Protein AF-A0AAP4FXX9-F1 (afdb_monomer_lite)

pLDDT: mean 75.47, std 19.8, range [37.12, 96.38]

Structure (mmCIF, N/CA/C/O backbone):
data_AF-A0AAP4FXX9-F1
#
_entry.id   AF-A0AAP4FXX9-F1
#
loop_
_atom_site.group_PDB
_atom_site.id
_atom_site.type_symbol
_atom_site.label_atom_id
_atom_site.label_alt_id
_atom_site.label_comp_id
_atom_site.label_asym_id
_atom_site.label_entity_id
_atom_site.label_seq_id
_atom_site.pdbx_PDB_ins_code
_atom_site.Cartn_x
_atom_site.Cartn_y
_atom_site.Cartn_z
_atom_site.occupancy
_atom_site.B_iso_or_equiv
_atom_site.auth_seq_id
_atom_site.auth_comp_id
_atom_site.auth_asym_id
_atom_site.auth_atom_id
_atom_site.pdbx_PDB_model_num
ATOM 1 N N . MET A 1 1 ? -13.098 37.324 -94.158 1.00 47.44 1 MET A N 1
ATOM 2 C CA . MET A 1 1 ? -13.692 37.838 -92.909 1.00 47.44 1 MET A CA 1
ATOM 3 C C . MET A 1 1 ? -14.688 36.803 -92.411 1.00 47.44 1 MET A C 1
ATOM 5 O O . MET A 1 1 ? -15.828 36.829 -92.834 1.00 47.44 1 MET A O 1
ATOM 9 N N . PHE A 1 2 ? -14.229 35.843 -91.608 1.00 37.12 2 PHE A N 1
ATOM 10 C CA . PHE A 1 2 ? -15.085 34.909 -90.876 1.00 37.12 2 PHE A CA 1
ATOM 11 C C . PHE A 1 2 ? -14.416 34.646 -89.531 1.00 37.12 2 PHE A C 1
ATOM 13 O O . PHE A 1 2 ? -13.226 34.343 -89.463 1.00 37.12 2 PHE A O 1
ATOM 20 N N . ILE A 1 3 ? -15.183 34.913 -88.484 1.00 39.53 3 ILE A N 1
ATOM 21 C CA . ILE A 1 3 ? -14.779 34.945 -87.085 1.00 39.53 3 ILE A CA 1
ATOM 22 C C . ILE A 1 3 ? -14.584 33.494 -86.648 1.00 39.53 3 ILE A C 1
ATOM 24 O O . ILE A 1 3 ? -15.525 32.705 -86.714 1.00 39.53 3 ILE A O 1
ATOM 28 N N . LEU A 1 4 ? -13.358 33.123 -86.271 1.00 42.19 4 LEU A N 1
ATOM 29 C CA . LEU A 1 4 ? -13.093 31.790 -85.743 1.00 42.19 4 LEU A CA 1
ATOM 30 C C . LEU A 1 4 ? -13.770 31.656 -84.376 1.00 42.19 4 LEU A C 1
ATOM 32 O O . LEU A 1 4 ? -13.595 32.481 -83.481 1.00 42.19 4 LEU A O 1
ATOM 36 N N . SER A 1 5 ? -14.600 30.622 -84.303 1.00 46.09 5 SER A N 1
ATOM 37 C CA . SER A 1 5 ? -15.452 30.222 -83.193 1.00 46.09 5 SER A CA 1
ATOM 38 C C . SER A 1 5 ? -14.675 30.076 -81.884 1.00 46.09 5 SER A C 1
ATOM 40 O O . SER A 1 5 ? -13.632 29.430 -81.831 1.00 46.09 5 SER A O 1
ATOM 42 N N . ILE A 1 6 ? -15.218 30.643 -80.809 1.00 48.22 6 ILE A N 1
ATOM 43 C CA . ILE A 1 6 ? -14.606 30.723 -79.472 1.00 48.22 6 ILE A CA 1
ATOM 44 C C . ILE A 1 6 ? -14.781 29.413 -78.669 1.00 48.22 6 ILE A C 1
ATOM 46 O O . ILE A 1 6 ? -14.656 29.403 -77.448 1.00 48.22 6 ILE A O 1
ATOM 50 N N . SER A 1 7 ? -15.110 28.298 -79.328 1.00 50.78 7 SER A N 1
ATOM 51 C CA . SER A 1 7 ? -15.551 27.055 -78.673 1.00 50.78 7 SER A CA 1
ATOM 52 C C . SER A 1 7 ? -14.515 25.927 -78.641 1.00 50.78 7 SER A C 1
ATOM 54 O O . SER A 1 7 ? -14.824 24.865 -78.114 1.00 50.78 7 SER A O 1
ATOM 56 N N . ASP A 1 8 ? -13.293 26.137 -79.139 1.00 56.50 8 ASP A N 1
ATOM 57 C CA . ASP A 1 8 ? -12.302 25.056 -79.307 1.00 56.50 8 ASP A CA 1
ATOM 58 C C . ASP A 1 8 ? -10.949 25.335 -78.634 1.00 56.50 8 ASP A C 1
ATOM 60 O O . ASP A 1 8 ? -9.875 25.009 -79.131 1.00 56.50 8 ASP A O 1
ATOM 64 N N . LEU A 1 9 ? -10.997 25.929 -77.439 1.00 46.34 9 LEU A N 1
ATOM 65 C CA . LEU A 1 9 ? -9.883 25.863 -76.489 1.00 46.34 9 LEU A CA 1
ATOM 66 C C . LEU A 1 9 ? -10.306 25.137 -75.205 1.00 46.34 9 LEU A C 1
ATOM 68 O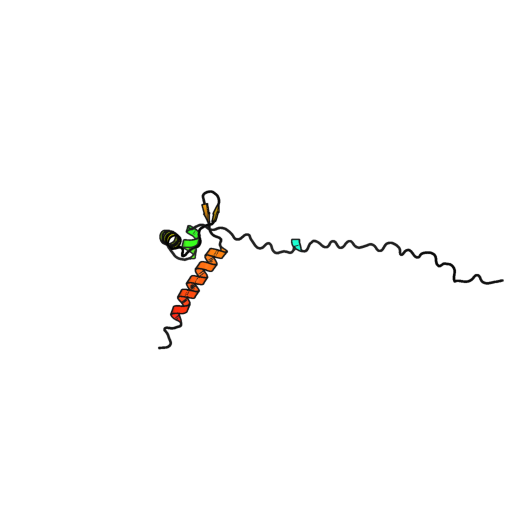 O . LEU A 1 9 ? -9.969 25.520 -74.087 1.00 46.34 9 LEU A O 1
ATOM 72 N N . LEU A 1 10 ? -11.061 24.049 -75.372 1.00 54.12 10 LEU A N 1
ATOM 73 C CA . LEU A 1 10 ? -11.276 23.026 -74.351 1.00 54.12 10 LEU A CA 1
ATOM 74 C C . LEU A 1 10 ? -10.051 22.105 -74.318 1.00 54.12 10 LEU A C 1
ATOM 76 O O . LEU A 1 10 ? -10.047 20.987 -74.823 1.00 54.12 10 LEU A O 1
ATOM 80 N N . GLY A 1 11 ? -8.977 22.611 -73.718 1.00 49.97 11 GLY A N 1
ATOM 81 C CA . GLY A 1 11 ? -7.701 21.915 -73.617 1.00 49.97 11 GLY A CA 1
ATOM 82 C C . GLY A 1 11 ? -7.023 22.164 -72.279 1.00 49.97 11 GLY A C 1
ATOM 83 O O . GLY A 1 11 ? -6.005 22.836 -72.222 1.00 49.97 11 GLY A O 1
ATOM 84 N N . ARG A 1 12 ? -7.577 21.577 -71.212 1.00 50.84 12 ARG A N 1
ATOM 85 C CA . ARG A 1 12 ? -6.888 21.310 -69.935 1.00 50.84 12 ARG A CA 1
ATOM 86 C C . ARG A 1 12 ? -6.355 22.548 -69.192 1.00 50.84 12 ARG A C 1
ATOM 88 O O . ARG A 1 12 ? -5.150 22.749 -69.079 1.00 50.84 12 ARG A O 1
ATOM 95 N N . VAL A 1 13 ? -7.244 23.251 -68.488 1.00 44.31 13 VAL A N 1
ATOM 96 C CA . VAL A 1 13 ? -6.853 23.859 -67.204 1.00 44.31 13 VAL A CA 1
ATOM 97 C C . VAL A 1 13 ? -6.564 22.704 -66.241 1.00 44.31 13 VAL A C 1
ATOM 99 O O . VAL A 1 13 ? -7.442 22.221 -65.531 1.00 44.31 13 VAL A O 1
ATOM 102 N N . LYS A 1 14 ? -5.331 22.190 -66.261 1.00 54.84 14 LYS A N 1
ATOM 103 C CA . LYS A 1 14 ? -4.786 21.491 -65.101 1.00 54.84 14 LYS A CA 1
ATOM 104 C C . LYS A 1 14 ? -4.466 22.606 -64.117 1.00 54.84 14 LYS A C 1
ATOM 106 O O . LYS A 1 14 ? -3.545 23.381 -64.352 1.00 54.84 14 LYS A O 1
ATOM 111 N N . GLN A 1 15 ? -5.325 22.754 -63.112 1.00 43.09 15 GLN A N 1
ATOM 112 C CA . GLN A 1 15 ? -5.120 23.683 -62.005 1.00 43.09 15 GLN A CA 1
ATOM 113 C C . GLN A 1 15 ? -3.653 23.599 -61.546 1.00 43.09 15 GLN A C 1
ATOM 115 O O . GLN A 1 15 ? -3.167 22.478 -61.360 1.00 43.09 15 GLN A O 1
ATOM 120 N N . PRO A 1 16 ? -2.938 24.732 -61.420 1.00 50.44 16 PRO A N 1
ATOM 121 C CA . PRO A 1 16 ? -1.592 24.726 -60.876 1.00 50.44 16 PRO A CA 1
ATOM 122 C C . PRO A 1 16 ? -1.673 24.254 -59.427 1.00 50.44 16 PRO A C 1
ATOM 124 O O . PRO A 1 16 ? -2.423 24.818 -58.632 1.00 50.44 16 PRO A O 1
ATOM 127 N N . ASP A 1 17 ? -0.967 23.159 -59.161 1.00 53.38 17 ASP A N 1
ATOM 128 C CA . ASP A 1 17 ? -0.513 22.644 -57.875 1.00 53.38 17 ASP A CA 1
ATOM 129 C C . ASP A 1 17 ? -1.174 23.325 -56.672 1.00 53.38 17 ASP A C 1
ATOM 131 O O . ASP A 1 17 ? -0.682 24.312 -56.124 1.00 53.38 17 ASP A O 1
ATOM 135 N N . SER A 1 18 ? -2.314 22.772 -56.246 1.00 47.00 18 SER A N 1
ATOM 136 C CA . SER A 1 18 ? -2.766 22.985 -54.877 1.00 47.00 18 SER A CA 1
ATOM 137 C C . SER A 1 18 ? -1.641 22.478 -53.988 1.00 47.00 18 SER A C 1
ATOM 139 O O . SER A 1 18 ? -1.463 21.268 -53.847 1.00 47.00 18 SER A O 1
ATOM 141 N N . ILE A 1 19 ? -0.852 23.410 -53.453 1.00 55.06 19 ILE A N 1
ATOM 142 C CA . ILE A 1 19 ? 0.052 23.180 -52.335 1.00 55.06 19 ILE A CA 1
ATOM 143 C C . ILE A 1 19 ? -0.834 22.556 -51.268 1.00 55.06 19 ILE A C 1
ATOM 145 O O . ILE A 1 19 ? -1.605 23.237 -50.591 1.00 55.06 19 ILE A O 1
ATOM 149 N N . SER A 1 20 ? -0.799 21.228 -51.198 1.00 46.19 20 SER A N 1
ATOM 150 C CA . SER A 1 20 ? -1.307 20.512 -50.052 1.00 46.19 20 SER A CA 1
ATOM 151 C C . SER A 1 20 ? -0.371 20.951 -48.953 1.00 46.19 20 SER A C 1
ATOM 153 O O . SER A 1 20 ? 0.771 20.507 -48.890 1.00 46.19 20 SER A O 1
ATOM 155 N N . VAL A 1 21 ? -0.824 21.935 -48.177 1.00 53.84 21 VAL A N 1
ATOM 156 C CA . VAL A 1 21 ? -0.310 22.177 -46.842 1.00 53.84 21 VAL A CA 1
ATOM 157 C C . VAL A 1 21 ? -0.472 20.827 -46.180 1.00 53.84 21 VAL A C 1
ATOM 159 O O . VAL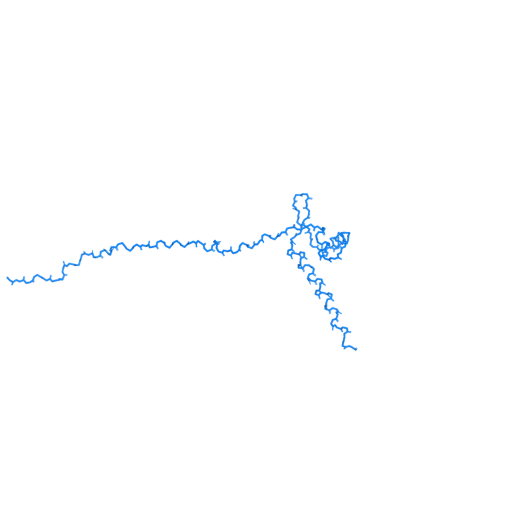 A 1 21 ? -1.579 20.446 -45.802 1.00 53.84 21 VAL A O 1
ATOM 162 N N . GLU A 1 22 ? 0.607 20.051 -46.195 1.00 55.69 22 GLU A N 1
ATOM 163 C CA . GLU A 1 22 ? 0.748 18.885 -45.364 1.00 55.69 22 GLU A CA 1
ATOM 164 C C . GLU A 1 22 ? 0.453 19.403 -43.969 1.00 55.69 22 GLU A C 1
ATOM 166 O O . GLU A 1 22 ? 1.163 20.203 -43.361 1.00 55.69 22 GLU A O 1
ATOM 171 N N . ASN A 1 23 ? -0.751 19.074 -43.549 1.00 56.66 23 ASN A N 1
ATOM 172 C CA . ASN A 1 23 ? -1.164 19.113 -42.189 1.00 56.66 23 ASN A CA 1
ATOM 173 C C . ASN A 1 23 ? -0.093 18.346 -41.422 1.00 56.66 23 ASN A C 1
ATOM 175 O O . ASN A 1 23 ? -0.126 17.121 -41.327 1.00 56.66 23 ASN A O 1
ATOM 179 N N . THR A 1 24 ? 0.845 19.095 -40.844 1.00 54.25 24 THR A N 1
ATOM 180 C CA . THR A 1 24 ? 1.607 18.719 -39.659 1.00 54.25 24 THR A CA 1
ATOM 181 C C . THR A 1 24 ? 0.597 18.510 -38.530 1.00 54.25 24 THR A C 1
ATOM 183 O O . THR A 1 24 ? 0.520 19.257 -37.557 1.00 54.25 24 THR A O 1
ATOM 186 N N . THR A 1 25 ? -0.269 17.512 -38.688 1.00 54.53 25 THR A N 1
ATOM 187 C CA . THR A 1 25 ? -1.093 16.952 -37.641 1.00 54.53 25 THR A CA 1
ATOM 188 C C . THR A 1 25 ? -0.114 16.171 -36.791 1.00 54.53 25 THR A C 1
ATOM 190 O O . THR A 1 25 ? 0.124 14.984 -36.998 1.00 54.53 25 THR A O 1
ATOM 193 N N . MET A 1 26 ? 0.506 16.886 -35.852 1.00 62.66 26 MET A N 1
ATOM 194 C CA . MET A 1 26 ? 1.145 16.272 -34.699 1.00 62.66 26 MET A CA 1
ATOM 195 C C . MET A 1 26 ? 0.141 15.249 -34.154 1.00 62.66 26 MET A C 1
ATOM 197 O O . MET A 1 26 ? -1.007 15.630 -33.890 1.00 62.66 26 MET A O 1
ATOM 201 N N . PRO A 1 27 ? 0.493 13.954 -34.069 1.00 62.56 27 PRO A N 1
ATOM 202 C CA . PRO A 1 27 ? -0.458 12.956 -33.621 1.00 62.56 27 PRO A CA 1
ATOM 203 C C . PRO A 1 27 ? -0.925 13.360 -32.222 1.00 62.56 27 PRO A C 1
ATOM 205 O O . PRO A 1 27 ? -0.116 13.703 -31.357 1.00 62.56 27 PRO A O 1
ATOM 208 N N . LEU A 1 28 ? -2.241 13.329 -31.999 1.00 59.75 28 LEU A N 1
ATOM 209 C CA . LEU A 1 28 ? -2.882 13.681 -30.723 1.00 59.75 28 LEU A CA 1
ATOM 210 C C . LEU A 1 28 ? -2.330 12.894 -29.515 1.00 59.75 28 LEU A C 1
ATOM 212 O O . LEU A 1 28 ? -2.638 13.233 -28.376 1.00 59.75 28 LEU A O 1
ATOM 216 N N . SER A 1 29 ? -1.485 11.884 -29.737 1.00 59.94 29 SER A N 1
ATOM 217 C CA . SER A 1 29 ? -0.712 11.196 -28.703 1.00 59.94 29 SER A CA 1
ATOM 218 C C . SER A 1 29 ? 0.250 12.108 -27.930 1.00 59.94 29 SER A C 1
ATOM 220 O O . SER A 1 29 ? 0.514 11.829 -26.767 1.00 59.94 29 SER A O 1
ATOM 222 N N . ILE A 1 30 ? 0.739 13.216 -28.504 1.00 60.12 30 ILE A N 1
ATOM 223 C CA . ILE A 1 30 ? 1.660 14.143 -27.805 1.00 60.12 30 ILE A CA 1
ATOM 224 C C . ILE A 1 30 ? 0.935 14.972 -26.727 1.00 60.12 30 ILE A C 1
ATOM 226 O O . ILE A 1 30 ? 1.553 15.412 -25.761 1.00 60.12 30 ILE A O 1
ATOM 230 N N . LEU A 1 31 ? -0.381 15.165 -26.864 1.00 64.19 31 LEU A N 1
ATOM 231 C CA . LEU A 1 31 ? -1.209 15.909 -25.908 1.00 64.19 31 LEU A CA 1
ATOM 232 C C . LEU A 1 31 ? -1.869 15.010 -24.860 1.00 64.19 31 LEU A C 1
ATOM 234 O O . LEU A 1 31 ? -2.626 15.512 -24.029 1.00 64.19 31 LEU A O 1
ATOM 238 N N . GLN A 1 32 ? -1.615 13.698 -24.885 1.00 67.88 32 GLN A N 1
ATOM 239 C CA . GLN A 1 32 ? -2.100 12.833 -23.821 1.00 67.88 32 GLN A CA 1
ATOM 240 C C . GLN A 1 32 ? -1.364 13.207 -22.529 1.00 67.88 32 GLN A C 1
ATOM 242 O O . GLN A 1 32 ? -0.141 13.051 -22.469 1.00 67.88 32 GLN A O 1
ATOM 247 N N . PRO A 1 33 ? -2.062 13.689 -21.481 1.00 67.44 33 PRO A N 1
ATOM 248 C CA . PRO A 1 33 ? -1.449 13.772 -20.171 1.00 67.44 33 PRO A CA 1
ATOM 249 C C . PRO A 1 33 ? -1.017 12.354 -19.810 1.00 67.44 33 PRO A C 1
ATOM 251 O O . PRO A 1 33 ? -1.848 11.453 -19.721 1.00 67.44 33 PRO A O 1
ATOM 254 N N . HIS A 1 34 ? 0.290 12.146 -19.678 1.00 63.44 34 HIS A N 1
ATOM 255 C CA . HIS A 1 34 ? 0.855 10.896 -19.198 1.00 63.44 34 HIS A CA 1
ATOM 256 C C . HIS A 1 34 ? 0.258 10.619 -17.814 1.00 63.44 34 HIS A C 1
ATOM 258 O O . HIS A 1 34 ? 0.657 11.234 -16.821 1.00 63.44 34 HIS A O 1
ATOM 264 N N . ILE A 1 35 ? -0.751 9.744 -17.760 1.00 63.72 35 ILE A N 1
ATOM 265 C CA . ILE A 1 35 ? -1.286 9.241 -16.500 1.00 63.72 35 ILE A CA 1
ATOM 266 C C . ILE A 1 35 ? -0.123 8.510 -15.827 1.00 63.72 35 ILE A C 1
ATOM 268 O O . ILE A 1 35 ? 0.425 7.591 -16.434 1.00 63.72 35 ILE A O 1
ATOM 272 N N . PRO A 1 36 ? 0.311 8.940 -14.632 1.00 62.62 36 PRO A N 1
ATOM 273 C CA . PRO A 1 36 ? 1.485 8.366 -13.999 1.00 62.62 36 PRO A CA 1
ATOM 274 C C . PRO A 1 36 ? 1.269 6.874 -13.749 1.00 62.62 36 PRO A C 1
ATOM 276 O O . PRO A 1 36 ? 0.191 6.464 -13.311 1.00 62.62 36 PRO A O 1
ATOM 279 N N . ASP A 1 37 ? 2.309 6.083 -14.013 1.00 79.19 37 ASP A N 1
ATOM 280 C CA . ASP A 1 37 ? 2.374 4.676 -13.633 1.00 79.19 37 ASP A CA 1
ATOM 281 C C . ASP A 1 37 ? 1.950 4.518 -12.169 1.00 79.19 37 ASP A C 1
ATOM 283 O O . ASP A 1 37 ? 2.480 5.205 -11.296 1.00 79.19 37 ASP A O 1
ATOM 287 N N . ASP A 1 38 ? 0.991 3.629 -11.895 1.00 86.88 38 ASP A N 1
ATOM 288 C CA . ASP A 1 38 ? 0.495 3.380 -10.539 1.00 86.88 38 ASP A CA 1
ATOM 289 C C . ASP A 1 38 ? 1.636 2.839 -9.662 1.00 86.88 38 ASP A C 1
ATOM 291 O O . ASP A 1 38 ? 2.060 1.685 -9.841 1.00 86.88 38 ASP A O 1
ATOM 295 N N . PRO A 1 39 ? 2.178 3.656 -8.737 1.00 90.56 39 PRO A N 1
ATOM 296 C CA . PRO A 1 39 ? 3.405 3.305 -8.060 1.00 90.56 39 PRO A CA 1
ATOM 297 C C . PRO A 1 39 ? 3.164 2.152 -7.092 1.00 90.56 39 PRO A C 1
ATOM 299 O O . PRO A 1 39 ? 2.094 1.993 -6.498 1.00 90.56 39 PRO A O 1
ATOM 302 N N . LEU A 1 40 ? 4.200 1.339 -6.917 1.00 93.06 40 LEU A N 1
ATOM 303 C CA . LEU A 1 40 ? 4.154 0.154 -6.077 1.00 93.06 40 LEU A CA 1
ATOM 304 C C . LEU A 1 40 ? 4.702 0.457 -4.682 1.00 93.06 40 LEU A C 1
ATOM 306 O O . LEU A 1 40 ? 5.844 0.891 -4.533 1.00 93.06 40 LEU A O 1
ATOM 310 N N . VAL A 1 41 ? 3.913 0.156 -3.659 1.00 94.12 41 VAL A N 1
ATOM 311 C CA . VAL A 1 41 ? 4.213 0.418 -2.249 1.00 94.12 41 VAL A CA 1
ATOM 312 C C . VAL A 1 41 ? 4.488 -0.869 -1.480 1.00 94.12 41 VAL A C 1
ATOM 314 O O . VAL A 1 41 ? 4.050 -1.958 -1.860 1.00 94.12 41 VAL A O 1
ATOM 317 N N . ASP A 1 42 ? 5.257 -0.752 -0.400 1.00 94.56 42 ASP A N 1
ATOM 318 C CA . ASP A 1 42 ? 5.570 -1.860 0.496 1.00 94.56 42 ASP A CA 1
ATOM 319 C C . ASP A 1 42 ? 4.554 -1.979 1.649 1.00 94.56 42 ASP A C 1
ATOM 321 O O . ASP A 1 42 ? 3.693 -1.122 1.864 1.00 94.56 42 ASP A O 1
ATOM 325 N N . MET A 1 43 ? 4.670 -3.059 2.425 1.00 94.00 43 MET A N 1
ATOM 326 C CA . MET A 1 43 ? 3.815 -3.288 3.596 1.00 94.00 43 MET A CA 1
ATOM 327 C C . MET A 1 43 ? 3.963 -2.182 4.656 1.00 94.00 43 MET A C 1
ATOM 329 O O . MET A 1 43 ? 3.008 -1.869 5.362 1.00 94.00 43 MET A O 1
ATOM 333 N N . LYS A 1 44 ? 5.149 -1.570 4.775 1.00 94.94 44 LYS A N 1
ATOM 334 C CA . LYS A 1 44 ? 5.402 -0.489 5.743 1.00 94.94 44 LYS A CA 1
ATOM 335 C C . LYS A 1 44 ? 4.585 0.748 5.409 1.00 94.94 44 LYS A C 1
ATOM 337 O O . LYS A 1 44 ? 3.980 1.335 6.304 1.00 94.94 44 LYS A O 1
ATOM 342 N N . TYR A 1 45 ? 4.549 1.118 4.134 1.00 95.31 45 TYR A N 1
ATOM 343 C CA . TYR A 1 45 ? 3.725 2.209 3.649 1.00 95.31 45 TYR A CA 1
ATOM 344 C C . TYR A 1 45 ? 2.245 1.920 3.879 1.00 95.31 45 TYR A C 1
ATOM 346 O O . TYR A 1 45 ? 1.557 2.776 4.424 1.00 95.31 45 TYR A O 1
ATOM 354 N N . PHE A 1 46 ? 1.776 0.715 3.533 1.00 94.44 46 PHE A N 1
ATOM 355 C CA . PHE A 1 46 ? 0.377 0.331 3.732 1.00 94.44 46 PHE A CA 1
ATOM 356 C C . PHE A 1 46 ? -0.022 0.445 5.213 1.00 94.44 46 PHE A C 1
ATOM 358 O O . PHE A 1 46 ? -0.977 1.141 5.542 1.00 94.44 46 PHE A O 1
ATOM 365 N N . ALA A 1 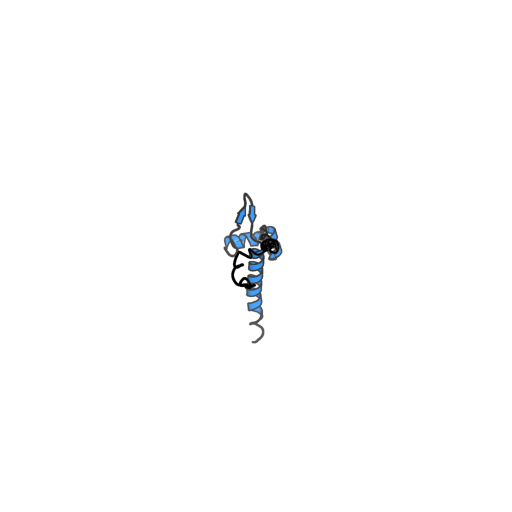47 ? 0.766 -0.135 6.119 1.00 94.81 47 ALA A N 1
ATOM 366 C CA . ALA A 1 47 ? 0.511 -0.061 7.556 1.00 94.81 47 ALA A CA 1
ATOM 367 C C . ALA A 1 47 ? 0.431 1.387 8.070 1.00 94.81 47 ALA A C 1
ATOM 369 O O . ALA A 1 47 ? -0.497 1.744 8.795 1.00 94.81 47 ALA A O 1
ATOM 370 N N . ARG A 1 48 ? 1.355 2.250 7.628 1.00 95.25 48 ARG A N 1
ATOM 371 C CA . ARG A 1 48 ? 1.340 3.676 7.977 1.00 95.25 48 ARG A CA 1
ATOM 372 C C . ARG A 1 48 ? 0.119 4.402 7.408 1.00 95.25 48 ARG A C 1
ATOM 374 O O . ARG A 1 48 ? -0.462 5.216 8.113 1.00 95.25 48 ARG A O 1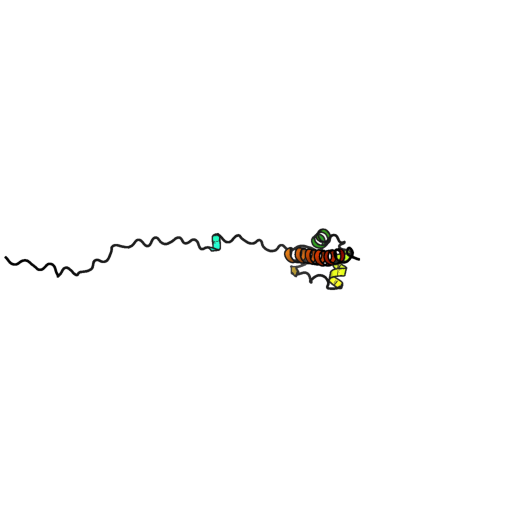
ATOM 381 N N . ALA A 1 49 ? -0.249 4.126 6.158 1.00 94.25 49 ALA A N 1
ATOM 382 C CA . ALA A 1 49 ? -1.382 4.763 5.493 1.00 94.25 49 ALA A CA 1
ATOM 383 C C . ALA A 1 49 ? -2.722 4.351 6.121 1.00 94.25 49 ALA A C 1
ATOM 385 O O . ALA A 1 49 ? -3.587 5.194 6.315 1.00 94.25 49 ALA A O 1
ATOM 386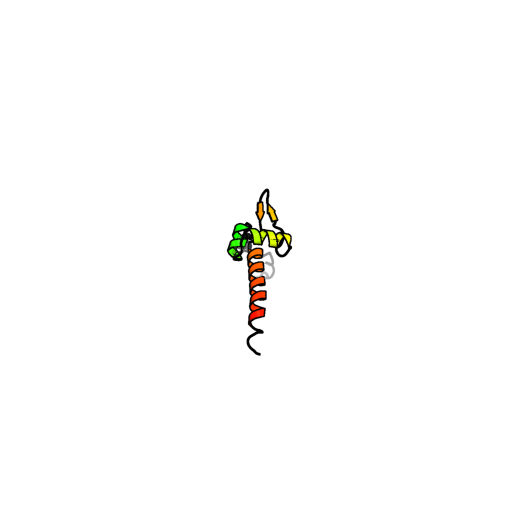 N N . GLY A 1 50 ? -2.877 3.075 6.484 1.00 91.56 50 GLY A N 1
ATOM 387 C CA . GLY A 1 50 ? -4.091 2.551 7.115 1.00 91.56 50 GLY A CA 1
ATOM 388 C C . GLY A 1 50 ? -4.150 2.701 8.639 1.00 91.56 50 GLY A C 1
ATOM 389 O O . GLY A 1 50 ? -5.114 2.244 9.245 1.00 91.56 50 GLY A O 1
ATOM 390 N N . GLY A 1 51 ? -3.130 3.284 9.277 1.00 93.75 51 GLY A N 1
ATOM 391 C CA . GLY A 1 51 ? -3.114 3.512 10.727 1.00 93.75 51 GLY A CA 1
ATOM 392 C C . GLY A 1 51 ? -3.010 2.241 11.582 1.00 93.75 51 GLY A C 1
ATOM 393 O O . GLY A 1 51 ? -3.491 2.227 12.713 1.00 93.75 51 GLY A O 1
ATOM 394 N N . PHE A 1 52 ? -2.390 1.170 11.073 1.00 94.19 52 PHE A N 1
ATOM 395 C CA . PHE A 1 52 ? -2.222 -0.101 11.793 1.00 94.19 52 PHE A CA 1
ATOM 396 C C . PHE A 1 52 ? -0.754 -0.554 11.861 1.00 94.19 52 PHE A C 1
ATOM 398 O O . PHE A 1 52 ? 0.124 -0.025 11.184 1.00 94.19 52 PHE A O 1
ATOM 405 N N . SER A 1 53 ? -0.450 -1.540 12.714 1.00 96.25 53 SER A N 1
ATOM 406 C CA . SER A 1 53 ? 0.917 -2.059 12.868 1.00 96.25 53 SER A CA 1
ATOM 407 C C . SER A 1 53 ? 1.296 -3.041 11.751 1.00 96.25 53 SER A C 1
ATOM 409 O O . SER A 1 53 ? 0.454 -3.756 11.214 1.00 96.25 53 SER A O 1
ATOM 411 N N . LEU A 1 54 ? 2.591 -3.157 11.440 1.00 95.25 54 LEU A N 1
ATOM 412 C CA . LEU A 1 54 ? 3.093 -4.123 10.450 1.00 95.25 54 LEU A CA 1
ATOM 413 C C . LEU A 1 54 ? 2.640 -5.564 10.721 1.00 95.25 54 LEU A C 1
ATOM 415 O O . LEU A 1 54 ? 2.282 -6.272 9.783 1.00 95.25 54 LEU A O 1
ATOM 419 N N . SER A 1 55 ? 2.633 -5.984 11.992 1.00 96.00 55 SER A N 1
ATOM 420 C CA . SER A 1 55 ? 2.143 -7.313 12.386 1.00 96.00 55 SER A CA 1
ATOM 421 C C . SER A 1 55 ? 0.686 -7.499 11.977 1.00 96.00 55 SER A C 1
ATOM 423 O O . SER A 1 55 ? 0.348 -8.504 11.359 1.00 96.00 55 SER A O 1
ATOM 425 N N . HIS A 1 56 ? -0.153 -6.491 12.238 1.00 94.06 56 HIS A N 1
ATOM 426 C CA . HIS A 1 56 ? -1.560 -6.538 11.869 1.00 94.06 56 HIS A CA 1
ATOM 427 C C . HIS A 1 56 ? -1.749 -6.632 10.350 1.00 94.06 56 HIS A C 1
ATOM 429 O O . HIS A 1 56 ? -2.592 -7.397 9.893 1.00 94.06 56 HIS A O 1
ATOM 435 N N . GLY A 1 57 ? -0.915 -5.944 9.562 1.00 94.12 57 GLY A N 1
ATOM 436 C CA . GLY A 1 57 ? -0.904 -6.069 8.101 1.00 94.12 57 GLY A CA 1
ATOM 437 C C . GLY A 1 57 ? -0.634 -7.496 7.611 1.00 94.12 57 GLY A C 1
ATOM 438 O O . GLY A 1 57 ? -1.321 -7.992 6.720 1.00 94.12 57 GLY A O 1
ATOM 439 N N . TYR A 1 58 ? 0.323 -8.200 8.221 1.00 94.75 58 TYR A N 1
ATOM 440 C CA . TYR A 1 58 ? 0.565 -9.611 7.897 1.00 94.75 58 TYR A CA 1
ATOM 441 C C . TYR A 1 58 ? -0.578 -10.521 8.343 1.00 94.75 58 TYR A C 1
ATOM 443 O O . TYR A 1 58 ? -0.884 -11.496 7.657 1.00 94.75 58 TYR A O 1
ATOM 451 N N . ASP A 1 59 ? -1.231 -10.213 9.459 1.00 96.38 59 ASP A N 1
ATOM 452 C CA . ASP A 1 59 ? -2.388 -10.982 9.904 1.00 96.38 59 ASP A CA 1
ATOM 453 C C . ASP A 1 59 ? -3.604 -10.768 8.986 1.00 96.38 59 ASP A C 1
ATOM 455 O O . ASP A 1 59 ? -4.318 -11.727 8.701 1.00 96.38 59 ASP A O 1
ATOM 459 N N . LEU A 1 60 ? -3.794 -9.560 8.440 1.00 94.38 60 LEU A N 1
ATOM 460 C CA . LEU A 1 60 ? -4.786 -9.289 7.389 1.00 94.38 60 LEU A CA 1
ATOM 461 C C . LEU A 1 60 ? -4.497 -10.099 6.120 1.00 94.38 60 LEU A C 1
ATOM 463 O O . LEU A 1 60 ? -5.422 -10.636 5.512 1.00 94.38 60 LEU A O 1
ATOM 467 N N . LEU A 1 61 ? -3.219 -10.244 5.747 1.00 93.94 61 LEU A N 1
ATOM 468 C CA . LEU A 1 61 ? -2.821 -11.070 4.605 1.00 93.94 61 LEU A CA 1
ATOM 469 C C . LEU A 1 61 ? -3.156 -12.549 4.834 1.00 93.94 61 LEU A C 1
ATOM 471 O O . LEU A 1 61 ? -3.660 -13.207 3.929 1.00 93.94 61 LEU A O 1
ATOM 475 N N . LYS A 1 62 ? -2.916 -13.065 6.048 1.00 94.38 62 LYS A N 1
ATOM 476 C CA . LYS A 1 62 ? -3.276 -14.444 6.424 1.00 94.38 62 LYS A CA 1
ATOM 477 C C . LYS A 1 62 ? -4.788 -14.670 6.412 1.00 94.38 62 LYS A C 1
ATOM 479 O O . LYS A 1 62 ? -5.227 -15.745 6.022 1.00 94.38 62 LYS A O 1
ATOM 484 N N . ARG A 1 63 ? -5.569 -13.671 6.837 1.00 95.19 63 ARG A N 1
ATOM 485 C CA . ARG A 1 63 ? -7.041 -13.706 6.808 1.00 95.19 63 ARG A CA 1
ATOM 486 C C . ARG A 1 63 ? -7.626 -13.518 5.404 1.00 95.19 63 ARG A C 1
ATOM 488 O O . ARG A 1 63 ? -8.810 -13.767 5.218 1.00 95.19 63 ARG A O 1
ATOM 495 N N . GLY A 1 64 ? -6.822 -13.092 4.428 1.00 94.38 64 GLY A N 1
ATOM 496 C CA . GLY A 1 64 ? -7.289 -12.795 3.072 1.00 94.38 64 GLY A CA 1
ATOM 497 C C . GLY A 1 64 ? -8.104 -11.502 2.964 1.00 94.38 64 GLY A C 1
ATOM 498 O O . GLY A 1 64 ? -8.796 -11.306 1.972 1.00 94.38 64 GLY A O 1
ATOM 499 N N . GLU A 1 65 ? -8.025 -10.614 3.962 1.00 92.69 65 GLU A N 1
ATOM 500 C CA . GLU A 1 65 ? -8.717 -9.312 3.953 1.00 92.69 65 GLU A CA 1
ATOM 501 C C . GLU A 1 65 ? -8.031 -8.285 3.039 1.00 92.69 65 GLU A C 1
ATOM 503 O O . GLU A 1 65 ? -8.655 -7.317 2.600 1.00 92.69 65 GLU A O 1
ATOM 508 N N . ILE A 1 66 ? -6.741 -8.487 2.759 1.00 92.88 66 ILE A N 1
ATOM 509 C CA . ILE A 1 66 ? -5.986 -7.733 1.756 1.00 92.88 66 ILE A CA 1
ATOM 510 C C . ILE A 1 66 ? -5.570 -8.662 0.615 1.00 92.88 66 ILE A C 1
ATOM 512 O O . ILE A 1 66 ? -5.284 -9.843 0.820 1.00 92.88 66 ILE A O 1
ATOM 516 N N . ALA A 1 67 ? -5.508 -8.114 -0.595 1.00 91.62 67 ALA A N 1
ATOM 517 C CA . ALA A 1 67 ? -5.078 -8.827 -1.784 1.00 91.62 67 ALA A CA 1
ATOM 518 C C . ALA A 1 67 ? -3.621 -9.274 -1.637 1.00 91.62 67 ALA A C 1
ATOM 520 O O . ALA A 1 67 ? -2.811 -8.618 -0.973 1.00 91.62 67 ALA A O 1
ATOM 521 N N . GLN A 1 68 ? -3.271 -10.379 -2.293 1.00 92.25 68 GLN A N 1
ATOM 522 C CA . GLN A 1 68 ? -1.888 -10.836 -2.306 1.00 92.25 68 GLN A CA 1
ATOM 523 C C . GLN A 1 68 ? -0.982 -9.801 -2.992 1.00 92.25 68 GLN A C 1
ATOM 525 O O . GLN A 1 68 ? -1.378 -9.200 -3.995 1.00 92.25 68 GLN A O 1
ATOM 530 N N . PRO A 1 69 ? 0.235 -9.582 -2.470 1.00 93.19 69 PRO A N 1
ATOM 531 C CA . PRO A 1 69 ? 1.168 -8.656 -3.083 1.00 93.19 69 PRO A CA 1
ATOM 532 C C . PRO A 1 69 ? 1.627 -9.149 -4.452 1.00 93.19 69 PRO A C 1
ATOM 534 O O . PRO A 1 69 ? 1.857 -10.337 -4.674 1.00 93.19 69 PRO A O 1
ATOM 537 N N . ILE A 1 70 ? 1.886 -8.196 -5.335 1.00 92.31 70 ILE A N 1
ATOM 538 C CA . ILE A 1 70 ? 2.563 -8.413 -6.605 1.00 92.31 70 ILE A CA 1
ATOM 539 C C . ILE A 1 70 ? 4.041 -8.690 -6.304 1.00 92.31 70 ILE A C 1
ATOM 541 O O . ILE A 1 70 ? 4.733 -7.876 -5.681 1.00 92.31 70 ILE A O 1
ATOM 545 N N . ARG A 1 71 ? 4.537 -9.857 -6.729 1.00 91.56 71 ARG A N 1
ATOM 546 C CA . ARG A 1 71 ? 5.934 -10.255 -6.530 1.00 91.56 71 ARG A CA 1
ATOM 547 C C . ARG A 1 71 ? 6.816 -9.650 -7.619 1.00 91.56 71 ARG A C 1
ATOM 549 O O . ARG A 1 71 ? 6.732 -10.037 -8.779 1.00 91.56 71 ARG A O 1
ATOM 556 N N . ILE A 1 72 ? 7.700 -8.739 -7.226 1.00 87.38 72 ILE A N 1
ATOM 557 C CA . ILE A 1 72 ? 8.683 -8.101 -8.107 1.00 87.38 72 ILE A CA 1
ATOM 558 C C . ILE A 1 72 ? 10.070 -8.446 -7.573 1.00 87.38 72 ILE A C 1
ATOM 560 O O . ILE A 1 72 ? 10.553 -7.877 -6.585 1.00 87.38 72 ILE A O 1
ATOM 564 N N . GLY A 1 73 ? 10.688 -9.455 -8.190 1.00 90.50 73 GLY A N 1
ATOM 565 C CA . GLY A 1 73 ? 11.948 -10.040 -7.739 1.00 90.50 73 GLY A CA 1
ATOM 566 C C . GLY A 1 73 ? 11.837 -10.624 -6.326 1.00 90.50 73 GLY A C 1
ATOM 567 O O . GLY A 1 73 ? 11.104 -11.585 -6.086 1.00 90.50 73 GLY A O 1
ATOM 568 N N . ARG A 1 74 ? 12.578 -10.032 -5.381 1.00 88.75 74 ARG A N 1
ATOM 569 C CA . ARG A 1 74 ? 12.574 -10.411 -3.953 1.00 88.75 74 ARG A CA 1
ATOM 570 C C . ARG A 1 74 ? 11.587 -9.599 -3.110 1.00 88.75 74 ARG A C 1
ATOM 572 O O . ARG A 1 74 ? 11.484 -9.836 -1.912 1.00 88.75 74 ARG A O 1
ATOM 579 N N . SER A 1 75 ? 10.908 -8.624 -3.712 1.00 86.81 75 SER A N 1
ATOM 580 C CA . SER A 1 75 ? 10.004 -7.716 -3.009 1.00 86.81 75 SER A CA 1
ATOM 581 C C . SER A 1 75 ? 8.545 -8.026 -3.318 1.00 86.81 75 SER A C 1
ATOM 583 O O . SER A 1 75 ? 8.182 -8.299 -4.461 1.00 86.81 75 SER A O 1
ATOM 585 N N . SER A 1 76 ? 7.722 -7.961 -2.280 1.00 89.50 76 SER A N 1
ATOM 586 C CA . SER A 1 76 ? 6.268 -8.049 -2.350 1.00 89.50 76 SER A CA 1
ATOM 587 C C . SER A 1 76 ? 5.702 -6.636 -2.273 1.00 89.50 76 SER A C 1
ATOM 589 O O . SER A 1 76 ? 5.995 -5.930 -1.305 1.00 89.50 76 SER A O 1
ATOM 591 N N . ARG A 1 77 ? 4.943 -6.203 -3.286 1.00 93.88 77 ARG A N 1
ATOM 592 C CA . ARG A 1 77 ? 4.416 -4.832 -3.367 1.00 93.88 77 ARG A CA 1
ATOM 593 C C . ARG A 1 77 ? 2.948 -4.767 -3.774 1.00 93.88 77 ARG A C 1
ATOM 595 O O . ARG A 1 77 ? 2.444 -5.669 -4.431 1.00 93.88 77 ARG A O 1
ATOM 602 N N . TRP A 1 78 ? 2.286 -3.670 -3.424 1.00 94.94 78 TRP A N 1
ATOM 603 C CA . TRP A 1 78 ? 0.902 -3.367 -3.801 1.00 94.94 78 TRP A CA 1
ATOM 604 C C . TRP A 1 78 ? 0.835 -2.112 -4.650 1.00 94.94 78 TRP A C 1
ATOM 606 O O . TRP A 1 78 ? 1.697 -1.250 -4.538 1.00 94.94 78 TRP A O 1
ATOM 616 N N . ARG A 1 79 ? -0.200 -1.994 -5.479 1.00 94.62 79 ARG A N 1
ATOM 617 C CA . ARG A 1 79 ? -0.511 -0.740 -6.169 1.00 94.62 79 ARG A CA 1
ATOM 618 C C . ARG A 1 79 ? -0.975 0.313 -5.166 1.00 94.62 79 ARG A C 1
ATOM 620 O O . ARG A 1 79 ? -1.722 -0.007 -4.240 1.00 94.62 79 ARG A O 1
ATOM 627 N N . THR A 1 80 ? -0.561 1.559 -5.356 1.00 93.69 80 THR A N 1
ATOM 628 C CA . THR A 1 80 ? -0.973 2.664 -4.479 1.00 93.69 80 THR A CA 1
ATOM 629 C C . THR A 1 80 ? -2.478 2.891 -4.583 1.00 93.69 80 THR A C 1
ATOM 631 O O . THR A 1 80 ? -3.142 3.071 -3.563 1.00 93.69 80 THR A O 1
ATOM 634 N N . SER A 1 81 ? -3.038 2.777 -5.793 1.00 93.38 81 SER A N 1
ATOM 635 C CA . SER A 1 81 ? -4.490 2.839 -6.014 1.00 93.38 81 SER A CA 1
ATOM 636 C C . SER A 1 81 ? -5.260 1.805 -5.184 1.00 93.38 81 SER A C 1
ATOM 638 O O . SER A 1 81 ? -6.267 2.134 -4.562 1.00 93.38 81 SER A O 1
ATOM 640 N N . TYR A 1 82 ? -4.750 0.571 -5.119 1.00 94.44 82 TYR A N 1
ATOM 641 C CA . TYR A 1 82 ? -5.347 -0.513 -4.345 1.00 94.44 82 TYR A CA 1
ATOM 642 C C . TYR A 1 82 ? -5.350 -0.201 -2.847 1.00 94.44 82 TYR A C 1
ATOM 644 O O . TYR A 1 82 ? -6.378 -0.350 -2.192 1.00 94.44 82 TYR A O 1
ATOM 652 N N . VAL A 1 83 ? -4.211 0.249 -2.311 1.00 94.69 83 VAL A N 1
ATOM 653 C CA . VAL A 1 83 ? -4.089 0.593 -0.887 1.00 94.69 83 VAL A CA 1
ATOM 654 C C . VAL A 1 83 ? -5.078 1.696 -0.515 1.00 94.69 83 VAL A C 1
ATOM 656 O O . VAL A 1 83 ? -5.804 1.558 0.467 1.00 94.69 83 VAL A O 1
ATOM 659 N N . ASN A 1 84 ? -5.166 2.747 -1.332 1.00 93.88 84 ASN A N 1
ATOM 660 C CA . ASN A 1 84 ? -6.100 3.848 -1.101 1.00 93.88 84 ASN A CA 1
ATOM 661 C C . ASN A 1 84 ? -7.561 3.384 -1.161 1.00 93.88 84 ASN A C 1
ATOM 663 O O . ASN A 1 84 ? -8.353 3.740 -0.292 1.00 93.88 84 ASN A O 1
ATOM 667 N N . ALA A 1 85 ? -7.911 2.556 -2.150 1.00 94.25 85 ALA A N 1
ATOM 668 C CA . ALA A 1 85 ? -9.258 2.008 -2.280 1.00 94.25 85 ALA A CA 1
ATOM 669 C C . ALA A 1 85 ? -9.643 1.131 -1.078 1.00 94.25 85 ALA A C 1
ATOM 671 O O . ALA A 1 85 ? -10.762 1.223 -0.581 1.00 94.25 85 ALA A O 1
ATOM 672 N N . TRP A 1 86 ? -8.711 0.316 -0.576 1.00 94.38 86 TRP A N 1
ATOM 673 C CA . TRP A 1 86 ? -8.947 -0.532 0.591 1.00 94.38 86 TRP A CA 1
ATOM 674 C C . TRP A 1 86 ? -9.205 0.289 1.861 1.00 94.38 86 TRP A C 1
ATOM 676 O O . TRP A 1 86 ? -10.118 -0.027 2.622 1.00 94.38 86 TRP A O 1
ATOM 686 N N . ILE A 1 87 ? -8.436 1.363 2.079 1.00 93.38 87 ILE A N 1
ATOM 687 C CA . ILE A 1 87 ? -8.628 2.258 3.231 1.00 93.38 87 ILE A CA 1
ATOM 688 C C . ILE A 1 87 ? -9.988 2.962 3.134 1.00 93.38 87 ILE A C 1
ATOM 690 O O . ILE A 1 87 ? -10.757 2.932 4.093 1.00 93.38 87 ILE A O 1
ATOM 694 N N . ALA A 1 88 ? -10.321 3.516 1.965 1.00 93.25 88 ALA A N 1
ATOM 695 C CA . ALA A 1 88 ? -11.594 4.200 1.742 1.00 93.25 88 ALA A CA 1
ATOM 696 C C . ALA A 1 88 ? -12.807 3.278 1.968 1.00 93.25 88 ALA A C 1
ATOM 698 O O . ALA A 1 88 ? -13.808 3.682 2.561 1.00 93.25 88 ALA A O 1
ATOM 699 N N . GLU A 1 89 ? -12.718 2.015 1.546 1.00 92.44 89 GLU A N 1
ATOM 700 C CA . GLU A 1 89 ? -13.770 1.023 1.785 1.00 92.44 89 GLU A CA 1
ATOM 701 C C . GLU A 1 89 ? -13.968 0.756 3.288 1.00 92.44 89 GLU A C 1
ATOM 703 O O . GLU A 1 89 ? -15.099 0.680 3.771 1.00 92.44 89 GLU A O 1
ATOM 708 N N . ARG A 1 90 ? -12.881 0.695 4.066 1.00 90.62 90 ARG A N 1
ATOM 709 C CA . ARG A 1 90 ? -12.949 0.531 5.528 1.00 90.62 90 ARG A CA 1
ATOM 710 C C . ARG A 1 90 ? -13.566 1.742 6.222 1.00 90.62 90 ARG A C 1
ATOM 712 O O . ARG A 1 90 ? -14.340 1.564 7.161 1.00 90.62 90 ARG A O 1
ATOM 719 N N . GLU A 1 91 ? -13.255 2.951 5.765 1.00 87.88 91 GLU A N 1
ATOM 720 C CA . GLU A 1 91 ? -13.872 4.183 6.272 1.00 87.88 91 GLU A CA 1
ATOM 721 C C . GLU A 1 91 ? -15.374 4.230 5.977 1.00 87.88 91 GLU A C 1
ATOM 723 O O . GLU A 1 91 ? -16.173 4.608 6.832 1.00 87.88 91 GLU A O 1
ATOM 728 N N . LYS A 1 92 ? -15.792 3.771 4.796 1.00 89.19 92 LYS A N 1
ATOM 729 C CA . LYS A 1 92 ? -17.212 3.659 4.447 1.00 89.19 92 LYS A CA 1
ATOM 730 C C . LYS A 1 92 ? -17.945 2.656 5.344 1.00 89.19 92 LYS A C 1
ATOM 732 O O . LYS A 1 92 ? -19.051 2.933 5.819 1.00 89.19 92 LYS A O 1
ATOM 737 N N . GLN A 1 93 ? -17.329 1.503 5.606 1.00 82.81 93 GLN A N 1
ATOM 738 C CA . GLN A 1 93 ? -17.877 0.479 6.501 1.00 82.81 93 GLN A CA 1
ATOM 739 C C . GLN A 1 93 ? -17.968 0.969 7.953 1.00 82.81 93 GLN A C 1
ATOM 741 O O . GLN A 1 93 ? -18.954 0.687 8.634 1.00 82.81 93 GLN A O 1
ATOM 746 N N . SER A 1 94 ? -16.983 1.730 8.436 1.00 75.88 94 SER A N 1
ATOM 747 C CA . SER A 1 94 ? -17.017 2.286 9.793 1.00 75.88 94 SER A CA 1
ATOM 748 C C . SER A 1 94 ? -18.004 3.452 9.925 1.00 75.88 94 SER A C 1
ATOM 750 O O . SER A 1 94 ? -18.730 3.519 10.917 1.00 75.88 94 SER A O 1
ATOM 752 N N . GLY A 1 95 ? -18.104 4.318 8.912 1.00 64.56 95 GLY A N 1
ATOM 753 C CA . GLY A 1 95 ? -19.026 5.457 8.883 1.00 64.56 95 GLY A CA 1
ATOM 754 C C . GLY A 1 95 ? -20.504 5.060 8.814 1.00 64.56 95 GLY A C 1
ATOM 755 O O . GLY A 1 95 ? -21.339 5.704 9.445 1.00 64.56 95 GLY A O 1
ATOM 756 N N . THR A 1 96 ? -20.832 3.954 8.135 1.00 57.22 96 THR A N 1
ATOM 757 C CA . THR A 1 96 ? -22.216 3.442 8.037 1.00 57.22 96 THR A CA 1
ATOM 758 C C . THR A 1 96 ? -22.777 3.008 9.399 1.00 57.22 96 THR A C 1
ATOM 760 O O . THR A 1 96 ? -23.975 3.108 9.641 1.00 57.22 96 THR A O 1
ATOM 763 N N . ASN A 1 97 ? -21.916 2.594 10.333 1.00 55.69 97 ASN A N 1
ATOM 764 C CA . ASN A 1 97 ? -22.345 2.184 11.672 1.00 55.69 97 ASN A CA 1
ATOM 765 C C . ASN A 1 97 ? -22.599 3.365 12.630 1.00 55.69 97 ASN A C 1
ATOM 767 O O . ASN A 1 97 ? -23.174 3.160 13.696 1.00 55.69 97 ASN A O 1
ATOM 771 N N . GLN A 1 98 ? -22.200 4.598 12.284 1.00 56.66 98 GLN A N 1
ATOM 772 C CA . GLN A 1 98 ? -22.388 5.766 13.159 1.00 56.66 98 GLN A CA 1
ATOM 773 C C . GLN A 1 98 ? -23.681 6.551 12.890 1.00 56.66 98 GLN A C 1
ATOM 775 O O . GLN A 1 98 ? -24.140 7.273 13.774 1.00 56.66 98 GLN A O 1
ATOM 780 N N . SER A 1 99 ? -24.295 6.413 11.711 1.00 55.75 99 SER A N 1
ATOM 781 C CA . SER A 1 99 ? -25.527 7.136 11.355 1.00 55.75 99 SER A CA 1
ATOM 782 C C . SER A 1 99 ? -26.813 6.457 11.834 1.00 55.75 99 SER A C 1
ATOM 784 O O . SER A 1 99 ? -27.830 7.128 11.952 1.00 55.75 99 SER A O 1
ATOM 786 N N . VAL A 1 100 ? -26.785 5.162 12.162 1.00 57.34 100 VAL A N 1
ATOM 787 C CA . VAL A 1 100 ? -27.984 4.417 12.602 1.00 57.34 100 VAL A CA 1
ATOM 788 C C . VAL A 1 100 ? -28.236 4.549 14.115 1.00 57.34 100 VAL A C 1
ATOM 790 O O . VAL A 1 100 ? -29.335 4.293 14.590 1.00 57.34 100 VAL A O 1
ATOM 793 N N . ALA A 1 101 ? -27.249 4.999 14.895 1.00 56.84 101 ALA A N 1
ATOM 794 C CA . ALA A 1 101 ? -27.329 5.025 16.360 1.00 56.84 101 ALA A CA 1
ATOM 795 C C . ALA A 1 101 ? -27.824 6.357 16.968 1.00 56.84 101 ALA A C 1
ATOM 797 O O . ALA A 1 101 ? -27.735 6.529 18.182 1.00 56.84 101 ALA A O 1
ATOM 798 N N . LYS A 1 102 ? -28.305 7.318 16.161 1.00 54.94 102 LYS A N 1
ATOM 799 C CA . LYS A 1 102 ? -28.736 8.650 16.644 1.00 54.94 102 LYS A CA 1
ATOM 800 C C . LYS A 1 102 ? -30.232 8.963 16.494 1.00 54.94 102 LYS A C 1
ATOM 802 O O . LYS A 1 102 ? -30.625 10.082 16.802 1.00 54.94 102 LYS A O 1
ATOM 807 N N . GLU A 1 103 ? -31.062 8.003 16.089 1.00 56.31 103 GLU A N 1
ATOM 808 C CA . GLU A 1 103 ? -32.517 8.199 15.927 1.00 56.31 103 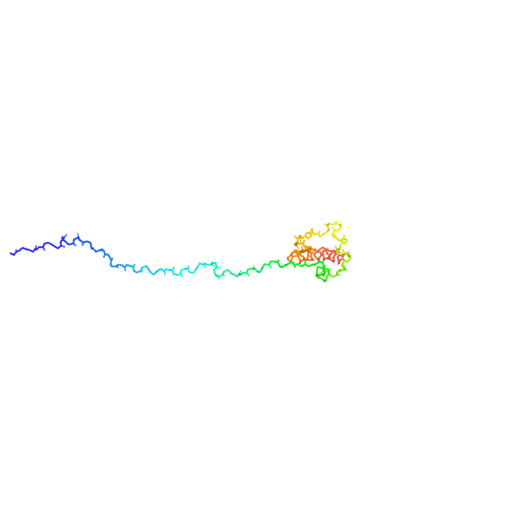GLU A CA 1
ATOM 809 C C . GLU A 1 103 ? -33.366 7.160 16.691 1.00 56.31 103 GLU A C 1
ATOM 811 O O . GLU A 1 103 ? -34.409 6.730 16.203 1.00 56.31 103 GLU A O 1
ATOM 816 N N . ALA A 1 104 ? -32.937 6.757 17.893 1.00 43.81 104 ALA A N 1
ATOM 817 C CA . ALA A 1 104 ? -33.746 5.951 18.817 1.00 43.81 104 ALA A CA 1
ATOM 818 C C . ALA A 1 104 ? -33.963 6.680 20.147 1.00 43.81 104 ALA A C 1
ATOM 820 O O . ALA A 1 104 ? -32.982 7.282 20.645 1.00 43.81 104 ALA A O 1
#

Radius of gyration: 34.86 Å; chains: 1; bounding box: 46×52×112 Å

Secondary structure (DSSP, 8-state):
--PPPTT--------------------GGGGS--PPP--EE-HHHHHHHTT--HHHHHHHHHHTSSPPPEEETTEEEEEHHHHHHHHHHHHHHHHHHHHGGG--

Foldseek 3Di:
DDDPDPPPPPDDPPPPDPPPPPPPPVPCVVVPPPPDDQDWDALVVLCVVLVHDSVVSVVCVVVVVADWFDDDPPGGTDGPVRSVVSSVVVVVVVVVVVVVPPPD

Sequence (104 aa):
MFILSISDLLGRVKQPDSISVENTTMPLSILQPHIPDDPLVDMKYFARAGGFSLSHGYDLLKRGEIAQPIRIGRSSRWRTSYVNAWIAEREKQSGTNQSVAKEA

Organism: NCBI:txid3050585